Protein AF-A0A3D3PB06-F1 (afdb_monomer_lite)

Foldseek 3Di:
DDDDPPDDDDDFDPAVTFAVHDLCVQFPCVVLVNDPVVLVVQLVCCCPVVVDDSVVSNVVSSCVSCVVVVDDPVNVVVSVVRTGGDPCSVPVVVVCCVPPPD

Radius of gyration: 18.41 Å; chains: 1; bounding box: 58×27×46 Å

pLDDT: mean 91.39, std 6.1, range [59.59, 97.88]

Structure (mmCIF, N/CA/C/O backbone):
data_AF-A0A3D3PB06-F1
#
_entry.id   AF-A0A3D3PB06-F1
#
loop_
_atom_site.group_PDB
_atom_site.id
_atom_site.type_symbol
_atom_site.label_atom_id
_atom_site.label_alt_id
_atom_site.label_comp_id
_atom_site.label_asym_id
_atom_site.label_entity_id
_atom_site.label_seq_id
_atom_site.pdbx_PDB_ins_code
_atom_site.Cartn_x
_atom_site.Cartn_y
_atom_site.Cartn_z
_atom_site.occupancy
_atom_site.B_iso_or_equiv
_atom_site.auth_seq_id
_atom_site.auth_comp_id
_atom_site.auth_asym_id
_atom_site.auth_atom_id
_atom_site.pdbx_PDB_model_num
ATOM 1 N N . MET A 1 1 ? 41.865 -5.042 -2.686 1.00 59.59 1 MET A N 1
ATOM 2 C CA . MET A 1 1 ? 41.118 -4.534 -3.857 1.00 59.59 1 MET A CA 1
ATOM 3 C C . MET A 1 1 ? 39.639 -4.666 -3.544 1.00 59.59 1 MET A C 1
ATOM 5 O O . MET A 1 1 ? 39.258 -5.722 -3.054 1.00 59.59 1 MET A O 1
ATOM 9 N N . SER A 1 2 ? 38.844 -3.609 -3.718 1.00 79.00 2 SER A N 1
ATOM 10 C CA . SER A 1 2 ? 37.389 -3.687 -3.542 1.00 79.00 2 SER A CA 1
ATOM 11 C C . SER A 1 2 ? 36.775 -4.526 -4.662 1.00 79.00 2 SER A C 1
ATOM 13 O O . SER A 1 2 ? 37.223 -4.475 -5.806 1.00 79.00 2 SER A O 1
ATOM 15 N N . VAL A 1 3 ? 35.773 -5.332 -4.319 1.00 79.94 3 VAL A N 1
ATOM 16 C CA . VAL A 1 3 ? 34.999 -6.106 -5.295 1.00 79.94 3 VAL A CA 1
ATOM 17 C C . VAL A 1 3 ? 34.097 -5.132 -6.068 1.00 79.94 3 VAL A C 1
ATOM 19 O O . VAL A 1 3 ? 33.481 -4.276 -5.423 1.00 79.94 3 VAL A O 1
ATOM 22 N N . PRO A 1 4 ? 34.008 -5.217 -7.408 1.00 82.88 4 PRO A N 1
ATOM 23 C CA . PRO A 1 4 ? 33.128 -4.346 -8.185 1.00 82.88 4 PRO A CA 1
ATOM 24 C C . PRO A 1 4 ? 31.659 -4.506 -7.756 1.00 82.88 4 PRO A C 1
ATOM 26 O O . PRO A 1 4 ? 31.162 -5.623 -7.624 1.00 82.88 4 PRO A O 1
ATOM 29 N N . GLN A 1 5 ? 30.976 -3.381 -7.526 1.00 84.81 5 GLN A N 1
ATOM 30 C CA . GLN A 1 5 ? 29.561 -3.310 -7.139 1.00 84.81 5 GLN A CA 1
ATOM 31 C C . GLN A 1 5 ? 28.701 -3.068 -8.388 1.00 84.81 5 GLN A C 1
ATOM 33 O O . GLN A 1 5 ? 28.249 -1.955 -8.634 1.00 84.81 5 GLN A O 1
ATOM 38 N N . ASN A 1 6 ? 28.524 -4.105 -9.209 1.00 86.81 6 ASN A N 1
ATOM 39 C CA . ASN A 1 6 ? 27.847 -3.993 -10.512 1.00 86.81 6 ASN A CA 1
ATOM 40 C C . ASN A 1 6 ? 26.374 -4.433 -10.477 1.00 86.81 6 ASN A C 1
ATOM 42 O O . ASN A 1 6 ? 25.717 -4.482 -11.512 1.00 86.81 6 ASN A O 1
ATOM 46 N N . THR A 1 7 ? 25.859 -4.794 -9.303 1.00 86.25 7 THR A N 1
ATOM 47 C CA . THR A 1 7 ? 24.466 -5.205 -9.124 1.00 86.25 7 THR A CA 1
ATOM 48 C C . THR A 1 7 ? 23.668 -4.033 -8.583 1.00 86.25 7 THR A C 1
ATOM 50 O O . THR A 1 7 ? 23.985 -3.503 -7.521 1.00 86.25 7 THR A O 1
ATOM 53 N N . ILE A 1 8 ? 22.621 -3.649 -9.308 1.00 85.50 8 ILE A N 1
ATOM 54 C CA . ILE A 1 8 ? 21.697 -2.591 -8.904 1.00 85.50 8 ILE A CA 1
ATOM 55 C C . ILE A 1 8 ? 20.372 -3.253 -8.533 1.00 85.50 8 ILE A C 1
ATOM 57 O O . ILE A 1 8 ? 19.798 -3.984 -9.337 1.00 85.50 8 ILE A O 1
ATOM 61 N N . ALA A 1 9 ? 19.897 -3.000 -7.315 1.00 89.12 9 ALA A N 1
ATOM 62 C CA . ALA A 1 9 ? 18.549 -3.359 -6.893 1.00 89.12 9 ALA A CA 1
ATOM 63 C C . ALA A 1 9 ? 17.639 -2.138 -7.042 1.00 89.12 9 ALA A C 1
ATOM 65 O O . ALA A 1 9 ? 17.986 -1.046 -6.590 1.00 89.12 9 ALA A O 1
ATOM 66 N N . LEU A 1 10 ? 16.477 -2.333 -7.661 1.00 89.25 10 LEU A N 1
ATOM 67 C 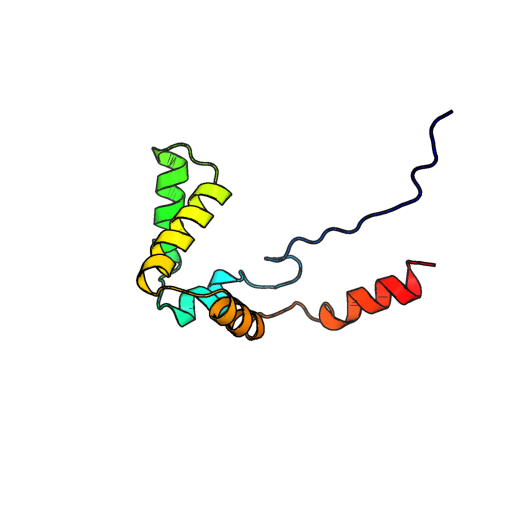CA . LEU A 1 10 ? 15.420 -1.330 -7.721 1.00 89.25 10 LEU A CA 1
ATOM 68 C C . LEU A 1 10 ? 14.348 -1.725 -6.707 1.00 89.25 10 LEU A C 1
ATOM 70 O O . LEU A 1 10 ? 13.829 -2.840 -6.756 1.00 89.25 10 LEU A O 1
ATOM 74 N N . VAL A 1 11 ? 14.058 -0.827 -5.770 1.00 93.44 11 VAL A N 1
ATOM 75 C CA . VAL A 1 11 ? 13.032 -1.006 -4.740 1.00 93.44 11 VAL A CA 1
ATOM 76 C C . VAL A 1 11 ? 12.050 0.140 -4.893 1.00 93.44 11 VAL A C 1
ATOM 78 O O . VAL A 1 11 ? 12.460 1.299 -4.935 1.00 93.44 11 VAL A O 1
ATOM 81 N N . TYR A 1 12 ? 10.774 -0.201 -5.002 1.00 93.38 12 TYR A N 1
ATOM 82 C CA . TYR A 1 12 ? 9.704 0.761 -5.199 1.00 93.38 12 TYR A CA 1
ATOM 83 C C . TYR A 1 12 ? 8.850 0.802 -3.946 1.00 93.38 12 TYR A C 1
ATOM 85 O O . TYR A 1 12 ? 8.461 -0.242 -3.421 1.00 93.38 12 TYR A O 1
ATOM 93 N N . ASP A 1 13 ? 8.564 2.015 -3.496 1.00 94.44 13 ASP A N 1
ATOM 94 C CA . ASP A 1 13 ? 7.399 2.249 -2.660 1.00 94.44 13 ASP A CA 1
ATOM 95 C C . ASP A 1 13 ? 6.122 2.037 -3.492 1.00 94.44 13 ASP A C 1
ATOM 97 O O . ASP A 1 13 ? 6.167 1.998 -4.724 1.00 94.44 13 ASP A O 1
ATOM 101 N N . TYR A 1 14 ? 4.986 1.870 -2.828 1.00 92.62 14 TYR A N 1
ATOM 102 C CA . TYR A 1 14 ? 3.703 1.643 -3.472 1.00 92.62 14 TYR A CA 1
ATOM 103 C C . TYR A 1 14 ? 2.865 2.923 -3.530 1.00 92.62 14 TYR A C 1
ATOM 105 O O . TYR A 1 14 ? 2.584 3.435 -4.621 1.00 92.62 14 TYR A O 1
ATOM 113 N N . ASP A 1 15 ? 2.472 3.435 -2.364 1.00 92.19 15 ASP A N 1
ATOM 114 C CA . ASP A 1 15 ? 1.550 4.560 -2.243 1.00 92.19 15 ASP A CA 1
ATOM 115 C C . ASP A 1 15 ? 2.212 5.829 -2.788 1.00 92.19 15 ASP A C 1
ATOM 117 O O . ASP A 1 15 ? 3.378 6.105 -2.519 1.00 92.19 15 ASP A O 1
ATOM 121 N N . GLN A 1 16 ? 1.493 6.598 -3.607 1.00 91.50 16 GLN A N 1
ATOM 122 C CA . GLN A 1 16 ? 2.025 7.797 -4.276 1.00 91.50 16 GLN A CA 1
ATOM 123 C C . GLN A 1 16 ? 3.260 7.554 -5.172 1.00 91.50 16 GLN A C 1
ATOM 125 O O . GLN A 1 16 ? 3.861 8.513 -5.657 1.00 91.50 16 GLN A O 1
ATOM 130 N N . THR A 1 17 ? 3.616 6.294 -5.447 1.00 94.75 17 THR A N 1
ATOM 131 C CA . THR A 1 17 ? 4.764 5.914 -6.285 1.00 94.75 17 THR A CA 1
ATOM 132 C C . THR A 1 17 ? 4.327 5.034 -7.452 1.00 94.75 17 THR A C 1
ATOM 134 O O . THR A 1 17 ? 4.443 5.434 -8.608 1.00 94.75 17 THR A O 1
ATOM 137 N N . LEU A 1 18 ? 3.788 3.847 -7.167 1.00 96.06 18 LEU A N 1
ATOM 138 C CA . LEU A 1 18 ? 3.188 2.960 -8.171 1.00 96.06 18 LEU A CA 1
ATOM 139 C C . LEU A 1 18 ? 1.680 3.204 -8.312 1.00 96.06 18 LEU A C 1
ATOM 141 O O . LEU A 1 18 ? 1.105 2.949 -9.370 1.00 96.06 18 LEU A O 1
ATOM 145 N N . SER A 1 19 ? 1.051 3.732 -7.264 1.00 95.19 19 SER A N 1
ATOM 146 C CA . SER A 1 19 ? -0.372 4.056 -7.209 1.00 95.19 19 SER A CA 1
ATOM 147 C C . SER A 1 19 ? -0.593 5.561 -7.010 1.00 95.19 19 SER A C 1
ATOM 149 O O . SER A 1 19 ? 0.152 6.185 -6.249 1.00 95.19 19 SER A O 1
ATOM 151 N N . PRO A 1 20 ? -1.626 6.162 -7.635 1.00 92.94 20 PRO A N 1
ATOM 152 C CA . PRO A 1 20 ? -2.030 7.542 -7.358 1.00 92.94 20 PRO A CA 1
ATOM 153 C C . PRO A 1 20 ? -2.721 7.713 -5.997 1.00 92.94 20 PRO A C 1
ATOM 155 O O . PRO A 1 20 ? -2.820 8.832 -5.492 1.00 92.94 20 PRO A O 1
ATOM 158 N N . SER A 1 21 ? -3.201 6.615 -5.415 1.00 90.44 21 SER A N 1
ATOM 159 C CA . SER A 1 21 ? -3.967 6.571 -4.171 1.00 90.44 21 SER A CA 1
ATOM 160 C C . SER A 1 21 ? -3.239 5.766 -3.102 1.00 90.44 21 SER A C 1
ATOM 162 O O . SER A 1 21 ? -2.368 4.949 -3.410 1.00 90.44 21 SER A O 1
ATOM 164 N N . TYR A 1 22 ? -3.657 5.954 -1.853 1.00 90.81 22 TYR A N 1
ATOM 165 C CA . TYR A 1 22 ? -3.290 5.069 -0.757 1.00 90.81 22 TYR A CA 1
ATOM 166 C C . TYR A 1 22 ? -4.078 3.753 -0.840 1.00 90.81 22 TYR A C 1
ATOM 168 O O . TYR A 1 22 ? -5.293 3.778 -1.055 1.00 90.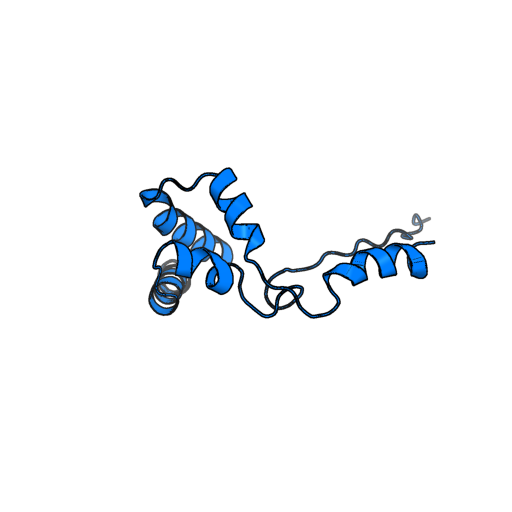81 22 TYR A O 1
ATOM 176 N N . MET A 1 23 ? -3.430 2.603 -0.618 1.00 90.81 23 MET A N 1
ATOM 177 C CA . MET A 1 23 ? -4.094 1.284 -0.632 1.00 90.81 23 MET A CA 1
ATOM 178 C C . MET A 1 23 ? -5.335 1.243 0.270 1.00 90.81 23 MET A C 1
ATOM 180 O O . MET A 1 23 ? -6.324 0.564 -0.016 1.00 90.81 23 MET A O 1
ATOM 184 N N . GLN A 1 24 ? -5.272 1.951 1.396 1.0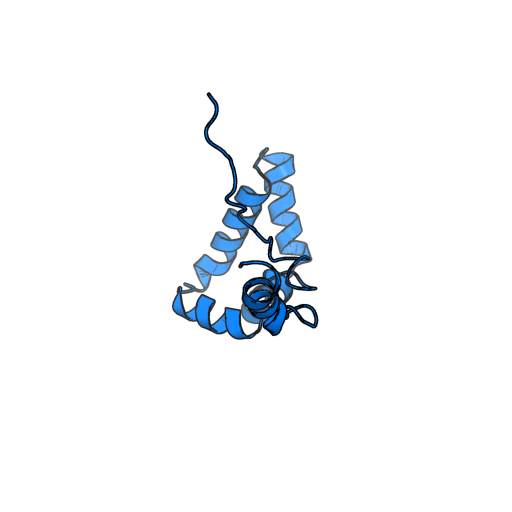0 91.12 24 GLN A N 1
ATOM 185 C CA . GLN A 1 24 ? -6.326 1.960 2.395 1.00 91.12 24 GLN A CA 1
ATOM 186 C C . GLN A 1 24 ? -7.560 2.694 1.870 1.00 91.12 24 GLN A C 1
ATOM 188 O O . GLN A 1 24 ? -8.668 2.188 2.041 1.00 91.12 24 GLN A O 1
ATOM 193 N N . ASP A 1 25 ? -7.364 3.819 1.182 1.00 90.06 25 ASP A N 1
ATOM 194 C CA . ASP A 1 25 ? -8.447 4.610 0.597 1.00 90.06 25 ASP A CA 1
ATOM 195 C C . ASP A 1 25 ? -9.130 3.871 -0.562 1.00 90.06 25 ASP A C 1
ATOM 197 O O . ASP A 1 25 ? -10.356 3.909 -0.669 1.00 90.06 25 ASP A O 1
ATOM 201 N N . ASP A 1 26 ? -8.361 3.154 -1.389 1.00 89.31 26 ASP A N 1
ATOM 202 C CA . ASP A 1 26 ? -8.897 2.443 -2.555 1.00 89.31 26 ASP A CA 1
ATOM 203 C C . ASP A 1 26 ? -9.764 1.238 -2.158 1.00 89.31 26 ASP A C 1
ATOM 205 O O . ASP A 1 26 ? -10.861 1.053 -2.694 1.00 89.31 26 ASP A O 1
ATOM 209 N N . VAL A 1 27 ? -9.280 0.384 -1.243 1.00 92.44 27 VAL A N 1
ATOM 210 C CA . VAL A 1 27 ? -9.900 -0.940 -1.032 1.00 92.44 27 VAL A CA 1
ATOM 211 C C . VAL A 1 27 ? -10.253 -1.270 0.412 1.00 92.44 27 VAL A C 1
ATOM 213 O O . VAL A 1 27 ? -11.256 -1.947 0.631 1.00 92.44 27 VAL A O 1
ATOM 216 N N . LEU A 1 28 ? -9.493 -0.812 1.413 1.00 91.88 28 LEU A N 1
ATOM 217 C CA . LEU A 1 28 ? -9.749 -1.196 2.811 1.00 91.88 28 LEU A CA 1
ATOM 218 C C . LEU A 1 28 ? -10.875 -0.366 3.428 1.00 91.88 28 LEU A C 1
ATOM 220 O O . LEU A 1 28 ? -11.864 -0.919 3.909 1.00 91.88 28 LEU A O 1
ATOM 224 N N . PHE A 1 29 ? -10.752 0.957 3.411 1.00 93.44 29 PHE A N 1
ATOM 225 C CA . PHE A 1 29 ? -11.709 1.847 4.052 1.00 93.44 29 PHE A CA 1
ATOM 226 C C . PHE A 1 29 ? -13.119 1.723 3.468 1.00 93.44 29 PHE A C 1
ATOM 228 O O . PHE A 1 29 ? -14.051 1.550 4.259 1.00 93.44 29 PHE A O 1
ATOM 235 N N . PRO A 1 30 ? -13.314 1.678 2.132 1.00 92.31 30 PRO A N 1
ATOM 236 C CA . PRO A 1 30 ? -14.642 1.469 1.564 1.00 92.31 30 PRO A CA 1
ATOM 237 C C . PRO A 1 30 ? -15.224 0.095 1.913 1.00 92.31 30 PRO A C 1
ATOM 239 O O . PRO A 1 30 ? -16.419 -0.017 2.182 1.00 92.31 30 PRO A O 1
ATOM 242 N N . LYS A 1 31 ? -14.393 -0.960 1.939 1.00 91.25 31 LYS A N 1
ATOM 243 C CA . LYS A 1 31 ? -14.845 -2.329 2.225 1.00 91.25 31 LYS A CA 1
ATOM 244 C C . LYS A 1 31 ? -15.369 -2.486 3.648 1.00 91.25 31 LYS A C 1
ATOM 246 O O . LYS A 1 31 ? -16.371 -3.172 3.843 1.00 91.25 31 LYS A O 1
ATOM 251 N N . PHE A 1 32 ? -14.675 -1.889 4.613 1.00 90.31 32 PHE A N 1
ATOM 252 C CA . PHE A 1 32 ? -14.952 -2.050 6.042 1.00 90.31 32 PHE A CA 1
ATOM 253 C C . PHE A 1 32 ? -15.688 -0.846 6.651 1.00 90.31 32 PHE A C 1
ATOM 255 O O . PHE A 1 32 ? -15.890 -0.790 7.861 1.00 90.31 32 PHE A O 1
ATOM 262 N N . GLY A 1 33 ? -16.105 0.124 5.829 1.00 90.56 33 GLY A N 1
ATOM 263 C CA . GLY A 1 33 ? -16.828 1.313 6.288 1.00 90.56 33 GLY A CA 1
ATOM 264 C C . GLY A 1 33 ? -16.013 2.179 7.253 1.00 90.56 33 GLY A C 1
ATOM 265 O O . GLY A 1 33 ? -16.569 2.764 8.183 1.00 90.56 33 GLY A O 1
ATOM 266 N N . ILE A 1 34 ? -14.693 2.228 7.066 1.00 91.88 34 ILE A N 1
ATOM 267 C CA . ILE A 1 34 ? -13.783 2.994 7.920 1.00 91.88 34 ILE A CA 1
ATOM 268 C C . ILE A 1 34 ? -13.765 4.440 7.431 1.00 91.88 34 ILE A C 1
ATOM 270 O O . ILE A 1 34 ? -13.501 4.705 6.264 1.00 91.88 34 ILE A O 1
ATOM 274 N N . ASP A 1 35 ? -14.017 5.379 8.339 1.00 93.00 35 ASP A N 1
ATOM 275 C CA . ASP A 1 35 ? -13.849 6.804 8.063 1.00 93.00 35 ASP A CA 1
ATOM 276 C C . ASP A 1 35 ? -12.351 7.183 8.088 1.00 93.00 35 ASP A C 1
ATOM 278 O O . ASP A 1 35 ? -11.716 7.035 9.145 1.00 93.00 35 ASP A O 1
ATOM 282 N N . PRO A 1 36 ? -11.772 7.675 6.972 1.00 92.12 36 PRO A N 1
ATOM 283 C CA . PRO A 1 36 ? -10.339 7.957 6.888 1.00 92.12 36 PRO A CA 1
ATOM 284 C C . PRO A 1 36 ? -9.892 9.020 7.896 1.00 92.12 36 PRO A C 1
ATOM 286 O O . PRO A 1 36 ? -8.859 8.873 8.549 1.00 92.12 36 PRO A O 1
ATOM 289 N N . GLU A 1 37 ? -10.679 10.084 8.080 1.00 93.50 37 GLU A N 1
ATOM 290 C CA . GLU A 1 37 ? -10.308 11.188 8.968 1.00 93.50 37 GLU A CA 1
ATOM 291 C C . GLU A 1 37 ? -10.211 10.721 10.428 1.00 93.50 37 GLU A C 1
ATOM 293 O O . GLU A 1 37 ? -9.230 11.004 11.123 1.00 93.50 37 GLU A O 1
ATOM 298 N N . GLN A 1 38 ? -11.199 9.957 10.900 1.00 94.69 38 GLN A N 1
ATOM 299 C CA . GLN A 1 38 ? -11.171 9.356 12.230 1.00 94.69 38 GLN A CA 1
ATOM 300 C C . GLN A 1 38 ? -10.034 8.349 12.392 1.00 94.69 38 GLN A C 1
ATOM 302 O O . GLN A 1 38 ? -9.398 8.321 13.452 1.00 94.69 38 GLN A O 1
ATOM 307 N N . PHE A 1 39 ? -9.764 7.539 11.368 1.00 94.50 39 PHE A N 1
ATOM 308 C CA . PHE A 1 39 ? -8.666 6.580 11.387 1.00 94.50 39 PHE A CA 1
ATOM 309 C C . PHE A 1 39 ? -7.314 7.287 11.569 1.00 94.50 39 PHE A C 1
ATOM 311 O O . PHE A 1 39 ? -6.577 7.000 12.519 1.00 94.50 39 PHE A O 1
ATOM 318 N N . TRP A 1 40 ? -7.018 8.285 10.734 1.00 93.62 40 TRP A N 1
ATOM 319 C CA . TRP A 1 40 ? -5.761 9.030 10.808 1.00 93.62 40 TRP A CA 1
ATOM 320 C C . TRP A 1 40 ? -5.649 9.863 12.083 1.00 93.62 40 TRP A C 1
ATOM 322 O O . TRP A 1 40 ? -4.564 9.988 12.656 1.00 93.62 40 TRP A O 1
ATOM 332 N N . ARG A 1 41 ? -6.765 10.386 12.604 1.00 95.69 41 ARG A N 1
ATOM 333 C CA . ARG A 1 41 ? -6.787 11.063 13.908 1.00 95.69 41 ARG A CA 1
ATOM 334 C C . ARG A 1 41 ? -6.350 10.128 15.036 1.00 95.69 41 ARG A C 1
ATOM 336 O O . ARG A 1 41 ? -5.550 10.542 15.872 1.00 95.69 41 ARG A O 1
ATOM 343 N N . LYS A 1 42 ? -6.813 8.872 15.048 1.00 95.19 42 LYS A N 1
ATOM 344 C CA . LYS A 1 42 ? -6.384 7.867 16.039 1.00 95.19 42 LYS A CA 1
ATOM 345 C C . LYS A 1 42 ? -4.895 7.544 15.924 1.00 95.19 42 LYS A C 1
ATOM 347 O O . LYS A 1 42 ? -4.210 7.535 16.946 1.00 95.19 42 LYS A O 1
ATOM 352 N N . CYS A 1 43 ? -4.386 7.355 14.706 1.00 96.12 43 CYS A N 1
ATOM 353 C CA . CYS A 1 43 ? -2.955 7.133 14.475 1.00 96.12 43 CYS A CA 1
ATOM 354 C C . CYS A 1 43 ? -2.127 8.303 15.032 1.00 96.12 43 CYS A C 1
ATOM 356 O O . CYS A 1 43 ? -1.194 8.109 15.809 1.00 96.12 43 CYS A O 1
ATOM 358 N N . ASN A 1 44 ? -2.539 9.537 14.725 1.00 96.50 44 ASN A N 1
ATOM 359 C CA . ASN A 1 44 ? -1.870 10.753 15.186 1.00 96.50 44 ASN A CA 1
ATOM 360 C C . ASN A 1 44 ? -1.859 10.908 16.712 1.00 96.50 44 ASN A C 1
ATOM 362 O O . ASN A 1 44 ? -0.895 11.445 17.256 1.00 96.50 44 ASN A O 1
ATOM 366 N N . VAL A 1 45 ? -2.898 10.443 17.411 1.00 97.50 45 VAL A N 1
ATOM 367 C CA . VAL A 1 45 ? -2.922 10.416 18.883 1.00 97.50 45 VAL A CA 1
ATOM 368 C C . VAL A 1 45 ? -1.844 9.474 19.424 1.00 97.50 45 VAL A C 1
ATOM 370 O O . VAL A 1 45 ? -1.105 9.859 20.328 1.00 97.50 45 VAL A O 1
ATOM 373 N N . LEU A 1 46 ? -1.683 8.273 18.851 1.00 97.12 46 LEU A N 1
ATOM 374 C CA . LEU A 1 46 ? -0.619 7.344 19.264 1.00 97.12 46 LEU A CA 1
ATOM 375 C C . LEU A 1 46 ? 0.775 7.948 19.054 1.00 97.12 46 LEU A C 1
ATOM 377 O O . LEU A 1 46 ? 1.621 7.872 19.944 1.00 97.12 46 LEU A O 1
ATOM 381 N N . VAL A 1 47 ? 0.997 8.594 17.910 1.00 97.44 47 VAL A N 1
ATOM 382 C CA . VAL A 1 47 ? 2.281 9.237 17.603 1.00 97.44 47 VAL A CA 1
ATOM 383 C C . VAL A 1 47 ? 2.554 10.401 18.557 1.00 97.44 47 VAL A C 1
ATOM 385 O O . VAL A 1 47 ? 3.607 10.453 19.186 1.00 97.44 47 VAL A O 1
ATOM 388 N N . LYS A 1 48 ? 1.605 11.330 18.717 1.00 97.25 48 LYS A N 1
ATOM 389 C CA . LYS A 1 48 ? 1.831 12.572 19.475 1.00 97.25 48 LYS A CA 1
ATOM 390 C C . LYS A 1 48 ? 1.830 12.374 20.985 1.00 97.25 48 LYS A C 1
ATOM 392 O O . LYS A 1 48 ? 2.647 12.975 21.672 1.00 97.25 48 LYS A O 1
ATOM 397 N N . GLU A 1 49 ? 0.908 11.570 21.506 1.00 97.56 49 GLU A N 1
ATOM 398 C CA . GLU A 1 49 ? 0.715 11.435 22.955 1.00 97.56 49 GLU A CA 1
ATOM 399 C C . GLU A 1 49 ? 1.491 10.261 23.539 1.00 97.56 49 GLU A C 1
ATOM 401 O O . GLU A 1 49 ? 1.902 10.306 24.697 1.00 97.56 49 GLU A O 1
ATOM 406 N N . LYS A 1 50 ? 1.693 9.200 22.748 1.00 95.75 50 LYS A N 1
ATOM 407 C CA . LYS A 1 50 ? 2.379 7.985 23.203 1.00 95.75 50 LYS A CA 1
ATOM 408 C C . LYS A 1 50 ? 3.762 7.801 22.587 1.00 95.75 50 LYS A C 1
ATOM 410 O O . LYS A 1 50 ? 4.418 6.822 22.928 1.00 95.75 50 LYS A O 1
ATOM 415 N N . LEU A 1 51 ? 4.205 8.729 21.733 1.00 96.19 51 LEU A N 1
ATOM 416 C CA . LEU A 1 51 ? 5.526 8.721 21.091 1.00 96.19 51 LEU A CA 1
ATOM 417 C C . LEU A 1 51 ? 5.783 7.453 20.269 1.00 96.19 51 LEU A C 1
ATOM 419 O O . LEU A 1 51 ? 6.897 6.933 20.236 1.00 96.19 51 LEU A O 1
ATOM 423 N N . TRP A 1 52 ? 4.734 6.930 19.636 1.00 97.88 52 TRP A N 1
ATOM 424 C CA . TRP A 1 52 ? 4.872 5.804 18.721 1.00 97.88 52 TRP A CA 1
ATOM 425 C C . TRP A 1 52 ? 5.531 6.254 17.421 1.00 97.88 52 TRP A C 1
ATOM 427 O O . TRP A 1 52 ? 5.324 7.378 16.961 1.00 97.88 52 TRP A O 1
ATOM 437 N N . ASP A 1 53 ? 6.269 5.334 16.807 1.00 97.38 53 ASP A N 1
ATOM 438 C CA . ASP A 1 53 ? 6.616 5.443 15.396 1.00 97.38 53 ASP A CA 1
ATOM 439 C C . ASP A 1 53 ? 5.337 5.495 14.539 1.00 97.38 53 ASP A C 1
ATOM 441 O O . ASP A 1 53 ? 4.338 4.842 14.862 1.00 97.38 53 ASP A O 1
ATOM 445 N N . GLY A 1 54 ? 5.363 6.293 13.469 1.00 93.69 54 GLY A N 1
ATOM 446 C CA . GLY A 1 54 ? 4.198 6.539 12.617 1.00 93.69 54 GLY A CA 1
ATOM 447 C C . GLY A 1 54 ? 3.667 5.271 11.957 1.00 93.69 54 GLY A C 1
ATOM 448 O O . GLY A 1 54 ? 2.464 5.009 12.024 1.00 93.69 54 GLY A O 1
ATOM 449 N N . GLU A 1 55 ? 4.563 4.449 11.412 1.00 92.62 55 GLU A N 1
ATOM 450 C CA . GLU A 1 55 ? 4.201 3.206 10.731 1.00 92.62 55 GLU A CA 1
ATOM 451 C C . GLU A 1 55 ? 3.673 2.173 11.725 1.00 92.62 55 GLU A C 1
ATOM 453 O O . GLU A 1 55 ? 2.658 1.519 11.486 1.00 92.62 55 GLU A O 1
ATOM 458 N N . LEU A 1 56 ? 4.299 2.063 12.900 1.00 96.00 56 LEU A N 1
ATOM 459 C CA . LEU A 1 56 ? 3.817 1.155 13.944 1.00 96.00 56 LEU A CA 1
ATOM 460 C C . LEU A 1 56 ? 2.457 1.582 14.514 1.00 96.00 56 LEU A C 1
ATOM 462 O O . LEU A 1 56 ? 1.615 0.724 14.794 1.00 96.00 56 LEU A O 1
ATOM 466 N N . ALA A 1 57 ? 2.220 2.886 14.685 1.00 96.69 57 ALA A N 1
ATOM 467 C CA . ALA A 1 57 ? 0.923 3.417 15.100 1.00 96.69 57 ALA A CA 1
ATOM 468 C C . ALA A 1 57 ? -0.159 3.107 14.060 1.00 96.69 57 ALA A C 1
ATOM 470 O O . ALA A 1 57 ? -1.229 2.607 14.417 1.00 96.69 57 ALA A O 1
ATOM 471 N N . TYR A 1 58 ? 0.148 3.347 12.785 1.00 93.12 58 TYR A N 1
ATOM 472 C CA . TYR A 1 58 ? -0.708 3.010 11.654 1.00 93.12 58 TYR A CA 1
ATOM 473 C C . TYR A 1 58 ? -1.059 1.515 11.636 1.00 93.12 58 TYR A C 1
ATOM 475 O O . TYR A 1 58 ? -2.241 1.163 11.684 1.00 93.12 58 TYR A O 1
ATOM 483 N N . MET A 1 59 ? -0.055 0.633 11.653 1.00 93.69 59 MET A N 1
ATOM 484 C CA . MET A 1 59 ? -0.253 -0.819 11.610 1.00 93.69 59 MET A CA 1
ATOM 485 C C . MET A 1 59 ? -1.081 -1.315 12.795 1.00 93.69 59 MET A C 1
ATOM 487 O O . MET A 1 59 ? -1.964 -2.158 12.633 1.00 93.69 59 MET A O 1
ATOM 491 N N . LYS A 1 60 ? -0.848 -0.764 13.993 1.00 94.94 60 LYS A N 1
ATOM 492 C CA . LYS A 1 60 ? -1.648 -1.096 15.173 1.00 94.94 60 LYS A CA 1
ATOM 493 C C . LYS A 1 60 ? -3.104 -0.674 15.007 1.00 94.94 60 LYS A C 1
ATOM 495 O O . LYS A 1 60 ? -3.992 -1.475 15.294 1.00 94.94 60 LYS A O 1
ATOM 500 N N . CYS A 1 61 ? -3.351 0.554 14.551 1.00 94.50 61 CYS A N 1
ATOM 501 C CA . CYS A 1 61 ? -4.705 1.028 14.289 1.00 94.50 61 CYS A CA 1
ATOM 502 C C . CYS A 1 61 ? -5.396 0.175 13.226 1.00 94.50 61 CYS A C 1
ATOM 504 O O . CYS A 1 61 ? -6.543 -0.212 13.429 1.00 94.50 61 CYS A O 1
ATOM 506 N N . LEU A 1 62 ? -4.712 -0.177 12.136 1.00 92.56 62 LEU A N 1
ATOM 507 C CA . LEU A 1 62 ? -5.285 -1.029 11.099 1.00 92.56 62 LEU A CA 1
ATOM 508 C C . LEU A 1 62 ? -5.710 -2.391 11.661 1.00 92.56 62 LEU A C 1
ATOM 510 O O . LEU A 1 62 ? -6.848 -2.805 11.457 1.00 92.56 62 LEU A O 1
ATOM 514 N N . LEU A 1 63 ? -4.840 -3.055 12.427 1.00 91.88 63 LEU A N 1
ATOM 515 C CA . LEU A 1 63 ? -5.163 -4.338 13.058 1.00 91.88 63 LEU A CA 1
ATOM 516 C C . LEU A 1 63 ? -6.350 -4.241 14.027 1.00 91.88 63 LEU A C 1
ATOM 518 O O . LEU A 1 63 ? -7.153 -5.167 14.087 1.00 91.88 63 LEU A O 1
ATOM 522 N N . ASP A 1 64 ? -6.497 -3.129 14.751 1.00 91.75 64 ASP A N 1
ATOM 523 C CA . ASP A 1 64 ? -7.632 -2.925 15.660 1.00 91.75 64 ASP A CA 1
ATOM 524 C C . ASP A 1 64 ? -8.965 -2.789 14.920 1.00 91.75 64 ASP A C 1
ATOM 526 O O . ASP A 1 64 ? -9.978 -3.297 15.397 1.00 91.75 64 ASP A O 1
ATOM 530 N N . TYR A 1 65 ? -8.971 -2.128 13.759 1.00 89.06 65 TYR A N 1
ATOM 531 C CA . TYR A 1 65 ? -10.171 -2.026 12.928 1.00 89.06 65 TYR A CA 1
ATOM 532 C C . TYR A 1 65 ? -10.519 -3.369 12.282 1.00 89.06 65 TYR A C 1
ATOM 534 O O . TYR A 1 65 ? -11.662 -3.807 12.362 1.00 89.06 65 TYR A O 1
ATOM 542 N N . LEU A 1 66 ? -9.535 -4.053 11.692 1.00 88.00 66 LEU A N 1
ATOM 543 C CA . LEU A 1 66 ? -9.769 -5.313 10.978 1.00 88.00 66 LEU A CA 1
ATOM 544 C C . LEU A 1 66 ? -10.001 -6.508 11.915 1.00 88.00 66 LEU A C 1
ATOM 546 O O . LEU A 1 66 ? -10.572 -7.519 11.504 1.00 88.00 66 LEU A O 1
ATOM 550 N N . GLY A 1 67 ? -9.567 -6.415 13.175 1.00 82.44 67 GLY A N 1
ATOM 551 C CA . GLY A 1 67 ? -9.679 -7.497 14.151 1.00 82.44 67 GLY A CA 1
ATOM 552 C C . GLY A 1 67 ? -11.122 -7.905 14.456 1.00 82.44 67 GLY A C 1
ATOM 553 O O . GLY A 1 67 ? -11.371 -9.076 14.737 1.00 82.44 67 GLY A O 1
ATOM 554 N N . MET A 1 68 ? -12.081 -6.978 14.357 1.00 79.06 68 MET A N 1
ATOM 555 C CA . MET A 1 68 ? -13.506 -7.287 14.545 1.00 79.06 68 MET A CA 1
ATOM 556 C C . MET A 1 68 ? -14.092 -8.095 13.382 1.00 79.06 68 MET A C 1
ATOM 558 O O . MET A 1 68 ? -14.944 -8.953 13.608 1.00 79.06 68 MET A O 1
ATOM 562 N N . ASP A 1 69 ? -13.605 -7.857 12.165 1.00 83.00 69 ASP A N 1
ATOM 563 C CA . ASP A 1 69 ? -14.086 -8.503 10.940 1.00 83.00 69 ASP A CA 1
ATOM 564 C C . ASP A 1 69 ? -13.365 -9.827 10.631 1.00 83.00 69 ASP A C 1
ATOM 566 O O . ASP A 1 69 ? -13.715 -10.516 9.674 1.00 83.00 69 ASP A O 1
ATOM 570 N N . ASN A 1 70 ? -12.373 -10.205 11.450 1.00 85.25 70 ASN A N 1
ATOM 571 C CA . ASN A 1 70 ? -11.567 -11.424 11.315 1.00 85.25 70 ASN A CA 1
ATOM 572 C C . ASN A 1 70 ? -10.985 -11.607 9.898 1.00 85.25 70 ASN A C 1
ATOM 574 O O . ASN A 1 70 ? -11.033 -12.695 9.318 1.00 85.25 70 ASN A O 1
ATOM 578 N N . VAL A 1 71 ? -10.464 -10.510 9.340 1.00 89.75 71 VAL A N 1
ATOM 579 C CA . VAL A 1 71 ? -9.970 -10.435 7.959 1.00 89.75 71 VAL A CA 1
ATOM 580 C C . VAL A 1 71 ? -8.853 -11.449 7.726 1.00 89.75 71 VAL A C 1
ATOM 582 O O . VAL A 1 71 ? -7.826 -11.439 8.406 1.00 89.75 71 VAL 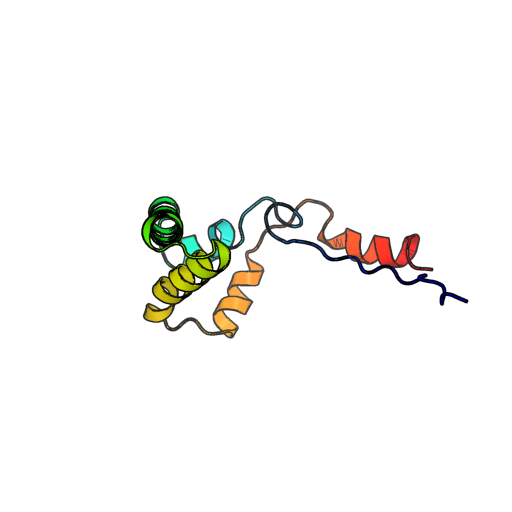A O 1
ATOM 585 N N . SER A 1 72 ? -9.042 -12.319 6.736 1.00 90.94 72 SER A N 1
ATOM 586 C CA . SER A 1 72 ? -8.071 -13.344 6.363 1.00 90.94 72 SER A CA 1
ATOM 587 C C . SER A 1 72 ? -7.109 -12.866 5.271 1.00 90.94 72 SER A C 1
ATOM 589 O O . SER A 1 72 ? -7.391 -11.935 4.515 1.00 90.94 72 SER A O 1
ATOM 591 N N . ASN A 1 73 ? -5.992 -13.577 5.090 1.00 92.00 73 ASN A N 1
ATOM 592 C CA . ASN A 1 73 ? -5.079 -13.327 3.964 1.00 92.00 73 ASN A CA 1
ATOM 593 C C . ASN A 1 73 ? -5.765 -13.489 2.596 1.00 92.00 73 ASN A C 1
ATOM 595 O O . ASN A 1 73 ? -5.383 -12.831 1.627 1.00 92.00 73 ASN A O 1
ATOM 599 N N . ASN A 1 74 ? -6.781 -14.353 2.502 1.00 95.25 74 ASN A N 1
ATOM 600 C CA . ASN A 1 74 ? -7.555 -14.496 1.274 1.00 95.25 74 ASN A CA 1
ATOM 601 C C . ASN A 1 74 ? -8.390 -13.239 0.998 1.00 95.25 74 ASN A C 1
ATOM 603 O O . ASN A 1 74 ? -8.437 -12.795 -0.146 1.00 95.25 74 ASN A O 1
ATOM 607 N N . ASP A 1 75 ? -8.986 -12.636 2.029 1.00 92.50 75 ASP A N 1
ATOM 608 C CA . ASP A 1 75 ? -9.730 -11.380 1.889 1.00 92.50 75 ASP A CA 1
ATOM 609 C C . ASP A 1 75 ? -8.809 -10.255 1.413 1.00 92.50 75 ASP A C 1
ATOM 611 O O . ASP A 1 75 ? -9.125 -9.583 0.433 1.00 92.50 75 ASP A O 1
ATOM 615 N N . LEU A 1 76 ? -7.623 -10.124 2.019 1.00 92.12 76 LEU A N 1
ATOM 616 C CA . LEU A 1 76 ? -6.604 -9.162 1.583 1.00 92.12 76 LEU A CA 1
ATOM 617 C C . LEU A 1 76 ? -6.186 -9.387 0.121 1.00 92.12 76 LEU A C 1
ATOM 619 O O . LEU A 1 76 ? -6.073 -8.434 -0.647 1.00 92.12 76 LEU A O 1
ATOM 623 N N . THR A 1 77 ? -6.031 -10.647 -0.297 1.00 94.94 77 THR A N 1
ATOM 624 C CA . THR A 1 77 ? -5.713 -10.997 -1.693 1.00 94.94 77 THR A CA 1
ATOM 625 C C . THR A 1 77 ? -6.828 -10.579 -2.654 1.00 94.94 77 THR A C 1
ATOM 627 O O . THR A 1 77 ? -6.550 -10.110 -3.756 1.00 94.94 77 THR A O 1
ATOM 630 N N . GLN A 1 78 ? -8.098 -10.738 -2.264 1.00 95.62 78 GLN A N 1
ATOM 631 C CA . GLN A 1 78 ? -9.213 -10.285 -3.097 1.00 95.62 78 GLN A CA 1
ATOM 632 C C . GLN A 1 78 ? -9.293 -8.760 -3.164 1.00 95.62 78 GLN A C 1
ATOM 634 O O . GLN A 1 78 ? -9.564 -8.228 -4.238 1.00 95.62 78 GLN A O 1
ATOM 639 N N . LEU A 1 79 ? -9.025 -8.065 -2.056 1.00 93.88 79 LEU A N 1
ATOM 640 C CA . LEU A 1 79 ? -8.995 -6.604 -2.025 1.00 93.88 79 LEU A CA 1
ATOM 641 C C . LEU A 1 79 ? -7.891 -6.035 -2.909 1.00 93.88 79 LEU A C 1
ATOM 643 O O . LEU A 1 79 ? -8.144 -5.075 -3.624 1.00 93.88 79 LEU A O 1
ATOM 647 N N . GLY A 1 80 ? -6.719 -6.674 -2.961 1.00 93.25 80 GLY A N 1
ATOM 648 C CA . GLY A 1 80 ? -5.615 -6.244 -3.824 1.00 93.25 80 GLY A CA 1
ATOM 649 C C . GLY A 1 80 ? -5.978 -6.114 -5.311 1.00 93.25 80 GLY A C 1
ATOM 650 O O . GLY A 1 80 ? -5.348 -5.345 -6.025 1.00 93.25 80 GLY A O 1
ATOM 651 N N . LYS A 1 81 ? -7.029 -6.799 -5.783 1.00 93.94 81 LYS A N 1
ATOM 652 C CA . LYS A 1 81 ? -7.518 -6.688 -7.169 1.00 93.94 81 LYS A CA 1
ATOM 653 C C . LYS A 1 81 ? -8.215 -5.361 -7.480 1.00 93.94 81 LYS A C 1
ATOM 655 O O . LYS A 1 81 ? -8.422 -5.062 -8.649 1.00 93.94 81 LYS A O 1
ATOM 660 N N . GLY A 1 82 ? -8.650 -4.629 -6.456 1.00 92.44 82 GLY A N 1
ATOM 661 C CA . GLY A 1 82 ? -9.318 -3.334 -6.599 1.00 92.44 82 GLY A CA 1
ATOM 662 C C . GLY A 1 82 ? -8.367 -2.140 -6.568 1.00 92.44 82 GLY A C 1
ATOM 663 O O . GLY A 1 82 ? -8.834 -1.009 -6.625 1.00 92.44 82 GLY A O 1
ATOM 664 N N . LEU A 1 83 ? -7.062 -2.381 -6.431 1.00 93.50 83 LEU A N 1
ATOM 665 C CA . LEU A 1 83 ? -6.062 -1.326 -6.368 1.00 93.50 83 LEU A CA 1
ATOM 666 C C . LEU A 1 83 ? -5.834 -0.686 -7.739 1.00 93.50 83 LEU A C 1
ATOM 668 O O . LEU A 1 83 ? -5.860 -1.368 -8.765 1.00 93.50 83 LEU A O 1
ATOM 672 N N . SER A 1 84 ? -5.570 0.619 -7.735 1.00 92.25 84 SER A N 1
ATOM 673 C CA . SER A 1 84 ? -5.275 1.380 -8.949 1.00 92.25 84 SER A CA 1
ATOM 674 C C . SER A 1 84 ? -3.775 1.626 -9.118 1.00 92.25 84 SER A C 1
ATOM 676 O O . SER A 1 84 ? -3.032 1.728 -8.144 1.00 92.25 84 SER A O 1
ATOM 678 N N . TYR A 1 85 ? -3.334 1.777 -10.367 1.00 94.88 85 TYR A N 1
ATOM 679 C CA . TYR A 1 85 ? -1.943 2.075 -10.710 1.00 94.88 85 TYR A CA 1
ATOM 680 C C . TYR A 1 85 ? -1.833 3.341 -11.555 1.00 94.88 85 TYR A C 1
ATOM 682 O O . TYR A 1 85 ? -2.769 3.713 -12.269 1.00 94.88 85 TYR A O 1
ATOM 690 N N . TYR A 1 86 ? -0.669 3.990 -11.518 1.00 95.88 86 TYR A N 1
ATOM 691 C CA . TYR A 1 86 ? -0.355 5.022 -12.503 1.00 95.88 86 TYR A CA 1
ATOM 692 C C . TYR A 1 86 ? -0.301 4.428 -13.924 1.00 95.88 86 TYR A C 1
ATOM 694 O O . TYR A 1 86 ? 0.142 3.287 -14.101 1.00 95.88 86 TYR A O 1
ATOM 702 N N . PRO A 1 87 ? -0.691 5.195 -14.962 1.00 96.06 87 PRO A N 1
ATOM 703 C CA . PRO A 1 87 ? -0.554 4.752 -16.345 1.00 96.06 87 PRO A CA 1
ATOM 704 C C . PRO A 1 87 ? 0.888 4.326 -16.665 1.00 96.06 87 PRO A C 1
ATOM 706 O O . PRO A 1 87 ? 1.825 5.090 -16.442 1.00 96.06 87 PRO A O 1
ATOM 709 N N . GLY A 1 88 ? 1.054 3.112 -17.198 1.00 94.88 88 GLY A N 1
ATOM 710 C CA . GLY A 1 88 ? 2.354 2.542 -17.583 1.00 94.88 88 GLY A CA 1
ATOM 711 C C . GLY A 1 88 ? 3.027 1.656 -16.529 1.00 94.88 88 GLY A C 1
ATOM 712 O O . GLY A 1 88 ? 3.944 0.917 -16.870 1.00 94.88 88 GLY A O 1
ATOM 713 N N . VAL A 1 89 ? 2.561 1.640 -15.273 1.00 95.38 89 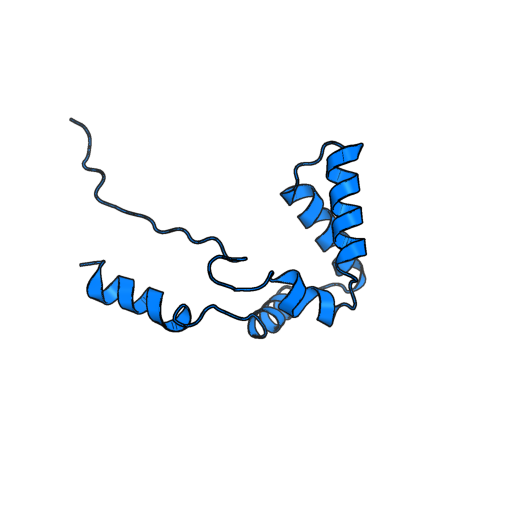VAL A N 1
ATOM 714 C CA . VAL A 1 89 ? 3.133 0.757 -14.230 1.00 95.38 89 VAL A CA 1
ATOM 715 C C . VAL A 1 89 ? 3.001 -0.724 -14.593 1.00 95.38 89 VAL A C 1
ATOM 717 O O . VAL A 1 89 ? 3.893 -1.515 -14.297 1.00 95.38 89 VAL A O 1
ATOM 720 N N . GLU A 1 90 ? 1.927 -1.102 -15.283 1.00 92.94 90 GLU A N 1
ATOM 721 C CA . GLU A 1 90 ? 1.707 -2.486 -15.713 1.00 92.94 90 GLU A CA 1
ATOM 722 C C . GLU A 1 90 ? 2.769 -2.980 -16.710 1.00 92.94 90 GLU A C 1
ATOM 724 O O . GLU A 1 90 ? 3.071 -4.170 -16.722 1.00 92.94 90 GLU A O 1
ATOM 729 N N . THR A 1 91 ? 3.374 -2.088 -17.507 1.00 95.75 91 THR A N 1
ATOM 730 C CA . THR A 1 91 ? 4.362 -2.458 -18.540 1.00 95.75 91 THR A CA 1
ATOM 731 C C . THR A 1 91 ? 5.800 -2.119 -18.153 1.00 95.75 91 THR A C 1
ATOM 733 O O . THR A 1 91 ? 6.732 -2.801 -18.581 1.00 95.75 91 THR A O 1
ATOM 736 N N . VAL A 1 92 ? 6.015 -1.116 -17.293 1.00 94.19 92 VAL A N 1
ATOM 737 C CA . VAL A 1 92 ? 7.355 -0.572 -17.008 1.00 94.19 92 VAL A CA 1
ATOM 738 C C . VAL A 1 92 ? 8.338 -1.622 -16.480 1.00 94.19 92 VAL A C 1
ATOM 740 O O . VAL A 1 92 ? 9.526 -1.584 -16.795 1.00 94.19 92 VAL A O 1
ATOM 743 N N . PHE A 1 93 ? 7.871 -2.599 -15.698 1.00 92.88 93 PHE A N 1
ATOM 744 C CA . PHE A 1 93 ? 8.748 -3.637 -15.153 1.00 92.88 93 PHE A CA 1
ATOM 745 C C . PHE A 1 93 ? 9.270 -4.593 -16.231 1.00 92.88 93 PHE A C 1
ATOM 747 O O . PHE A 1 93 ? 10.383 -5.108 -16.106 1.00 92.88 93 PHE A O 1
ATOM 754 N N . GLU A 1 94 ? 8.478 -4.848 -17.272 1.00 93.06 94 GLU A N 1
ATOM 755 C CA . GLU A 1 94 ? 8.894 -5.634 -18.436 1.00 93.06 94 GLU A CA 1
ATOM 756 C C . GLU A 1 94 ? 9.850 -4.824 -19.308 1.00 93.06 94 GLU A C 1
ATOM 758 O O . GLU A 1 94 ? 10.931 -5.311 -19.634 1.00 93.06 94 GLU A O 1
ATOM 763 N N . GLU A 1 95 ? 9.525 -3.557 -19.563 1.00 93.81 95 GLU A N 1
ATOM 764 C CA . GLU A 1 95 ? 10.374 -2.642 -20.329 1.00 93.81 95 GLU A CA 1
ATOM 765 C C . GLU A 1 95 ? 11.767 -2.480 -19.695 1.00 93.81 95 GLU A C 1
ATOM 767 O O . GLU A 1 95 ? 12.785 -2.567 -20.382 1.00 93.81 95 GLU A O 1
ATOM 772 N N . ILE A 1 96 ? 11.854 -2.322 -18.368 1.00 92.38 96 ILE A N 1
ATOM 773 C CA . ILE A 1 96 ? 13.143 -2.255 -17.659 1.00 92.38 96 ILE A CA 1
ATOM 774 C C . ILE A 1 96 ? 13.952 -3.541 -17.871 1.00 92.38 96 ILE A C 1
ATOM 776 O O . ILE A 1 96 ? 15.164 -3.471 -18.099 1.00 92.38 96 ILE A O 1
ATOM 780 N N . ARG A 1 97 ? 13.309 -4.715 -17.809 1.00 89.25 97 ARG A N 1
ATOM 781 C CA . ARG A 1 97 ? 13.992 -5.998 -18.034 1.00 89.25 97 ARG A CA 1
ATOM 782 C C . ARG A 1 97 ? 14.513 -6.125 -19.461 1.00 89.25 97 ARG A C 1
ATOM 784 O O . ARG A 1 97 ? 15.635 -6.577 -19.636 1.00 89.25 97 ARG A O 1
ATOM 791 N N . GLU A 1 98 ? 13.739 -5.719 -20.461 1.00 92.81 98 GLU A N 1
ATOM 792 C CA . GLU A 1 98 ? 14.140 -5.849 -21.867 1.00 92.81 98 GLU A CA 1
ATOM 793 C C . GLU A 1 98 ? 15.209 -4.834 -22.295 1.00 92.81 98 GLU A C 1
ATOM 795 O O . GLU A 1 98 ? 16.129 -5.168 -23.053 1.00 92.81 98 GLU A O 1
ATOM 800 N N . PHE A 1 99 ? 15.102 -3.586 -21.831 1.00 89.94 99 PHE A N 1
ATOM 801 C CA . PHE A 1 99 ? 15.925 -2.490 -22.346 1.00 89.94 99 PHE A CA 1
ATOM 802 C C . PHE A 1 99 ? 17.106 -2.118 -21.447 1.00 89.94 99 PHE A C 1
ATOM 804 O O . PHE A 1 99 ? 18.145 -1.710 -21.970 1.00 89.94 99 PHE A O 1
ATOM 811 N N . CYS A 1 100 ? 16.976 -2.264 -20.127 1.00 83.81 100 CYS A N 1
ATOM 812 C CA . CYS A 1 100 ? 17.960 -1.753 -19.166 1.00 83.81 100 CYS A CA 1
ATOM 813 C C . CYS A 1 100 ? 18.795 -2.853 -18.498 1.00 83.81 100 CYS A C 1
ATOM 815 O O . CYS A 1 100 ? 19.927 -2.591 -18.095 1.00 83.81 100 CYS A O 1
ATOM 817 N N . LEU A 1 101 ? 18.258 -4.070 -18.376 1.00 75.75 101 LEU A N 1
ATOM 818 C CA . LEU A 1 101 ? 18.934 -5.207 -17.749 1.00 75.75 101 LEU A CA 1
ATOM 819 C C . LEU A 1 101 ? 19.439 -6.173 -18.833 1.00 75.75 101 LEU A C 1
ATOM 821 O O . LEU A 1 101 ? 18.779 -7.156 -19.156 1.00 75.75 101 LEU A O 1
ATOM 825 N N . ARG A 1 102 ? 20.605 -5.867 -19.416 1.00 62.34 102 ARG A N 1
ATOM 826 C CA . ARG A 1 102 ? 21.336 -6.758 -20.335 1.00 62.34 102 ARG A CA 1
ATOM 827 C C . ARG A 1 102 ? 22.558 -7.372 -19.672 1.00 62.34 102 ARG A C 1
ATOM 829 O O . ARG A 1 102 ? 23.251 -6.631 -18.939 1.00 62.34 102 ARG A O 1
#

Secondary structure (DSSP, 8-state):
-PPP----------BTTTBSS-HIIIIIHH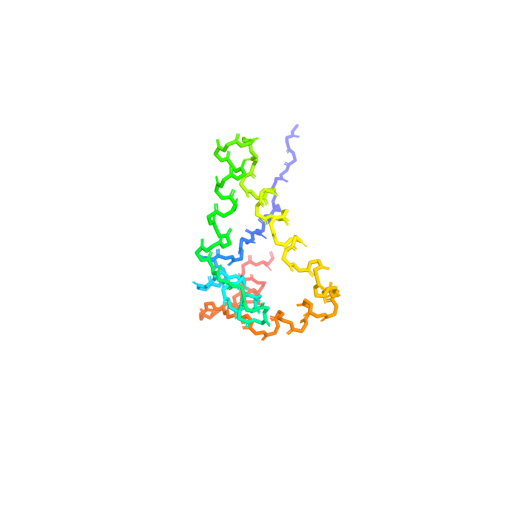HHT--HHHHHHHHHHHHHHH---HHHHHHHHHHHHHTTTT--HHHHHHHGGG----TTHHHHHHHHHHHT--

Sequence (102 aa):
MSVPQNTIALVYDYDQTLSPSYMQDDVLFPKFGIDPEQFWRKCNVLVKEKLWDGELAYMKCLLDYLGMDNVSNNDLTQLGKGLSYYPGVETVFEEIREFCLR